Protein AF-A0A345YHT8-F1 (afdb_monomer)

Sequence (65 aa):
MEAHFYTDKDVARRLNFSPSWVRGQRHKRKSGLPHFLN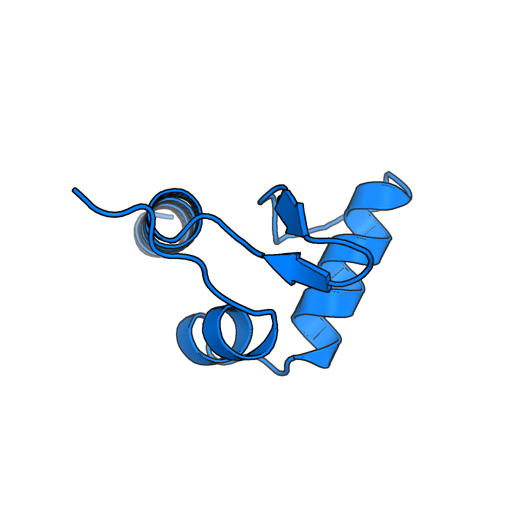IEPRYIGSNPRYVATEVEAFIAAIEAA

Radius of gyration: 11.51 Å; Cα contacts (8 Å, |Δi|>4): 69; chains: 1; bounding box: 34×23×32 Å

Solvent-accessible surface area (backbone atoms only — not comparable to full-atom values): 3892 Å² total; per-residue (Å²): 131,82,90,52,67,32,42,52,61,53,53,11,59,74,71,75,50,52,44,67,54,46,53,49,24,51,51,25,49,76,69,74,42,92,57,81,66,90,69,80,60,49,65,64,80,92,45,60,29,31,52,41,70,62,52,52,52,51,51,54,54,59,76,75,105

Structure (mmCIF, N/CA/C/O backbone):
data_AF-A0A345YHT8-F1
#
_entry.id   AF-A0A345YHT8-F1
#
loop_
_atom_site.group_PDB
_atom_site.id
_atom_site.type_symbol
_atom_site.label_atom_id
_atom_site.label_alt_id
_atom_site.label_comp_id
_atom_site.label_asym_id
_atom_site.label_entity_id
_atom_site.label_seq_id
_atom_site.pdbx_PDB_ins_code
_atom_site.Cartn_x
_atom_site.Cartn_y
_atom_site.Cartn_z
_atom_site.occupancy
_atom_site.B_iso_or_equiv
_atom_site.auth_seq_id
_atom_site.auth_comp_id
_atom_site.auth_asym_id
_atom_site.auth_atom_id
_atom_site.pdbx_PDB_model_num
ATOM 1 N N . MET A 1 1 ? -0.285 -13.365 -19.003 1.00 53.25 1 MET A N 1
ATOM 2 C CA . MET A 1 1 ? -0.781 -12.024 -18.635 1.00 53.25 1 MET A CA 1
ATOM 3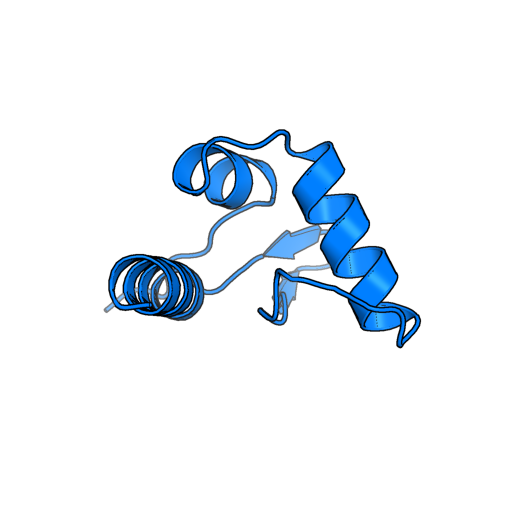 C C . MET A 1 1 ? 0.397 -11.292 -18.022 1.00 53.25 1 MET A C 1
ATOM 5 O O . MET A 1 1 ? 1.004 -11.843 -17.112 1.00 53.25 1 MET A O 1
ATOM 9 N N . GLU A 1 2 ? 0.820 -10.171 -18.598 1.00 55.59 2 GLU A N 1
ATOM 10 C CA . GLU A 1 2 ? 1.983 -9.425 -18.103 1.00 55.59 2 GLU A CA 1
ATOM 11 C C . GLU A 1 2 ? 1.724 -8.943 -16.669 1.00 55.59 2 GLU A C 1
ATOM 13 O O . GLU A 1 2 ? 0.627 -8.472 -16.360 1.00 55.59 2 GLU A O 1
ATOM 18 N N . ALA A 1 3 ? 2.708 -9.092 -15.781 1.00 70.62 3 ALA A N 1
ATOM 19 C CA . ALA A 1 3 ? 2.586 -8.621 -14.408 1.00 70.62 3 ALA A CA 1
ATOM 20 C C . ALA A 1 3 ? 2.583 -7.086 -14.404 1.00 70.62 3 ALA A C 1
ATOM 22 O O . ALA A 1 3 ? 3.629 -6.445 -14.505 1.00 70.62 3 ALA A O 1
ATOM 23 N N . HIS A 1 4 ? 1.392 -6.497 -14.318 1.00 90.56 4 HIS A N 1
ATOM 24 C CA . HIS A 1 4 ? 1.231 -5.056 -14.203 1.00 90.56 4 HIS A CA 1
ATOM 25 C C . HIS A 1 4 ? 1.456 -4.614 -12.754 1.00 90.56 4 HIS A C 1
ATOM 27 O O . HIS A 1 4 ? 0.947 -5.232 -11.814 1.00 90.56 4 HIS A O 1
ATOM 33 N N . PHE A 1 5 ? 2.212 -3.532 -12.573 1.00 95.50 5 PHE A N 1
ATOM 34 C CA . PHE A 1 5 ? 2.528 -2.984 -11.260 1.00 95.50 5 PHE A CA 1
ATOM 35 C C . PHE A 1 5 ? 2.037 -1.548 -11.123 1.00 95.50 5 PHE A C 1
ATOM 37 O O . PHE A 1 5 ? 2.262 -0.719 -12.002 1.00 95.50 5 PHE A O 1
ATOM 44 N N . TYR A 1 6 ? 1.470 -1.230 -9.963 1.00 96.94 6 TYR A N 1
ATOM 45 C CA . TYR A 1 6 ? 1.114 0.126 -9.572 1.00 96.94 6 TYR A CA 1
ATOM 46 C C . TYR A 1 6 ? 2.202 0.783 -8.734 1.00 96.94 6 TYR A C 1
ATOM 48 O O . TYR A 1 6 ? 2.872 0.152 -7.910 1.00 96.94 6 TYR A O 1
ATOM 56 N N . THR A 1 7 ? 2.362 2.088 -8.924 1.00 97.25 7 THR A N 1
ATOM 57 C CA . THR A 1 7 ? 3.142 2.938 -8.025 1.00 97.25 7 THR A CA 1
ATOM 58 C C . THR A 1 7 ? 2.283 3.423 -6.855 1.00 97.25 7 THR A C 1
ATOM 60 O O . THR A 1 7 ? 1.057 3.320 -6.887 1.00 97.25 7 THR A O 1
ATOM 63 N N . ASP A 1 8 ? 2.906 4.045 -5.846 1.00 97.12 8 ASP A N 1
ATOM 64 C CA . ASP A 1 8 ? 2.176 4.747 -4.776 1.00 97.12 8 ASP A CA 1
ATOM 65 C C . ASP A 1 8 ? 1.146 5.749 -5.338 1.00 97.12 8 ASP A C 1
ATOM 67 O O . ASP A 1 8 ? 0.070 5.908 -4.766 1.00 97.12 8 ASP A O 1
ATOM 71 N N . LYS A 1 9 ? 1.456 6.419 -6.462 1.00 97.94 9 LYS A N 1
ATOM 72 C CA . LYS A 1 9 ? 0.549 7.390 -7.095 1.00 97.94 9 LYS A CA 1
ATOM 73 C C . LYS A 1 9 ? -0.667 6.715 -7.722 1.00 97.94 9 LYS A C 1
ATOM 75 O O . LYS A 1 9 ? -1.760 7.265 -7.645 1.00 97.94 9 LYS A O 1
ATOM 80 N N . ASP A 1 10 ? -0.485 5.549 -8.329 1.00 97.81 10 ASP A N 1
ATOM 81 C CA . ASP A 1 10 ? -1.576 4.839 -9.001 1.00 97.81 10 ASP A CA 1
ATOM 82 C C . ASP A 1 10 ? -2.522 4.200 -7.985 1.00 97.81 10 ASP A C 1
ATOM 84 O O . ASP A 1 10 ? -3.736 4.328 -8.125 1.00 97.81 10 ASP A O 1
ATOM 88 N N . VAL A 1 11 ? -1.977 3.604 -6.916 1.00 97.50 11 VAL A N 1
ATOM 89 C CA . VAL A 1 11 ? -2.774 3.108 -5.781 1.00 97.50 11 VAL A CA 1
ATOM 90 C C . VAL A 1 11 ? -3.565 4.249 -5.142 1.00 97.50 11 VAL A C 1
ATOM 92 O O . VAL A 1 11 ? -4.766 4.122 -4.921 1.00 97.50 11 VAL A O 1
ATOM 95 N N . ALA A 1 12 ? -2.912 5.389 -4.896 1.00 97.88 12 ALA A N 1
ATOM 96 C CA . ALA A 1 12 ? -3.567 6.561 -4.326 1.00 97.88 12 ALA A CA 1
ATOM 97 C C . ALA A 1 12 ? 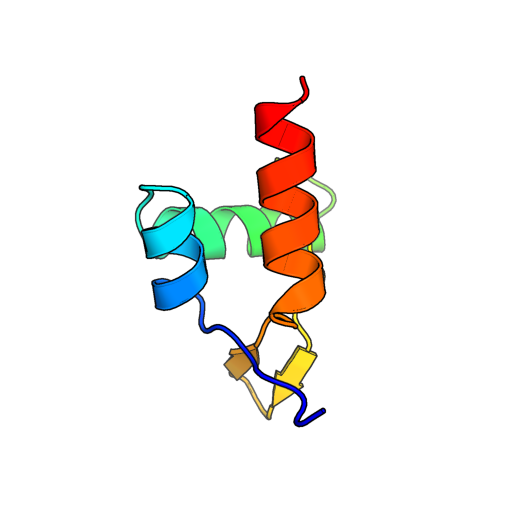-4.714 7.069 -5.211 1.00 97.88 12 ALA A C 1
ATOM 99 O O . ALA A 1 12 ? -5.798 7.341 -4.703 1.00 97.88 12 ALA A O 1
ATOM 100 N N . ARG A 1 13 ? -4.498 7.137 -6.533 1.00 97.88 13 ARG A N 1
ATOM 101 C CA . ARG A 1 13 ? -5.523 7.562 -7.493 1.00 97.88 13 ARG A CA 1
ATOM 102 C C . ARG A 1 13 ? -6.744 6.645 -7.467 1.00 97.88 13 ARG A C 1
ATOM 104 O O . ARG A 1 13 ? -7.857 7.153 -7.481 1.00 97.88 13 ARG A O 1
ATOM 111 N N . ARG A 1 14 ? -6.549 5.325 -7.406 1.00 96.0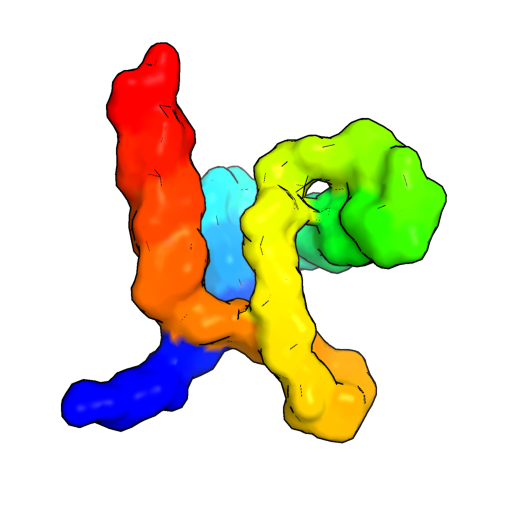6 14 ARG A N 1
ATOM 112 C CA . ARG A 1 14 ? -7.668 4.370 -7.360 1.00 96.06 14 ARG A CA 1
ATOM 113 C C . ARG A 1 14 ? -8.499 4.465 -6.092 1.00 96.06 14 ARG A C 1
ATOM 115 O O . ARG A 1 14 ? -9.713 4.376 -6.161 1.00 96.06 14 ARG A O 1
ATOM 122 N N . LEU A 1 15 ? -7.846 4.672 -4.954 1.00 95.12 15 LEU A N 1
ATOM 123 C CA . LEU A 1 15 ? -8.526 4.793 -3.665 1.00 95.12 15 LEU A CA 1
ATOM 124 C C . LEU A 1 15 ? -9.010 6.224 -3.372 1.00 95.12 15 LEU A C 1
ATOM 126 O O . LEU A 1 15 ? -9.482 6.489 -2.273 1.00 95.12 15 LEU A O 1
ATOM 130 N N . ASN A 1 16 ? -8.854 7.157 -4.319 1.00 96.06 16 ASN A N 1
ATOM 131 C CA . ASN A 1 16 ? -9.156 8.580 -4.147 1.00 96.06 16 ASN A CA 1
ATOM 132 C C . ASN A 1 16 ? -8.476 9.219 -2.911 1.00 96.06 16 ASN A C 1
ATOM 134 O O . ASN A 1 16 ? -9.053 10.045 -2.204 1.00 96.06 16 ASN A O 1
ATOM 138 N N . PHE A 1 17 ? -7.221 8.841 -2.653 1.00 96.69 17 PHE A N 1
ATOM 139 C CA . PHE A 1 17 ? -6.384 9.393 -1.585 1.00 96.69 17 PHE A CA 1
ATOM 140 C C . PHE A 1 17 ? -5.133 10.082 -2.139 1.00 96.69 17 PHE A C 1
ATOM 142 O O . PHE A 1 17 ? -4.829 10.064 -3.332 1.00 96.69 17 PHE A O 1
ATOM 149 N N . SER A 1 18 ? -4.355 10.689 -1.244 1.00 98.00 18 SER A N 1
ATOM 150 C CA . SER A 1 18 ? -3.049 11.248 -1.579 1.00 98.00 18 SER A CA 1
ATOM 151 C C . SER A 1 18 ? -1.947 10.171 -1.583 1.00 98.00 18 SER A C 1
ATOM 153 O O . SER A 1 18 ? -1.987 9.220 -0.797 1.00 98.00 18 SER A O 1
ATOM 155 N N . PRO A 1 19 ? -0.873 10.328 -2.383 1.00 98.00 19 PRO A N 1
ATOM 156 C CA . PRO A 1 19 ? 0.278 9.423 -2.318 1.00 98.00 19 PRO A CA 1
ATOM 157 C C . PRO A 1 19 ? 0.954 9.389 -0.938 1.00 98.00 19 PRO A C 1
ATOM 159 O O . PRO A 1 19 ? 1.533 8.374 -0.558 1.00 98.00 19 PRO A O 1
ATOM 162 N N . SER A 1 20 ? 0.889 10.482 -0.163 1.00 97.94 20 SER A N 1
ATOM 163 C CA . SER A 1 20 ? 1.414 10.510 1.209 1.00 97.94 20 SER A CA 1
ATOM 164 C C . SER A 1 20 ? 0.642 9.581 2.142 1.00 97.94 20 SER A C 1
ATOM 166 O O . SER A 1 20 ? 1.270 8.960 2.999 1.00 97.94 20 SER A O 1
ATOM 168 N N . TRP A 1 21 ? -0.669 9.419 1.941 1.00 98.12 21 TRP A N 1
ATOM 169 C CA . TRP A 1 21 ? -1.467 8.444 2.678 1.00 98.12 21 TRP A CA 1
ATOM 170 C C . TRP A 1 21 ? -0.963 7.018 2.425 1.00 98.12 21 TRP A C 1
ATOM 172 O O . TRP A 1 21 ? -0.663 6.313 3.385 1.00 98.12 21 TRP A O 1
ATOM 182 N N . VAL A 1 22 ? -0.738 6.626 1.163 1.00 97.94 22 VAL A N 1
ATOM 183 C CA . VAL A 1 22 ? -0.211 5.289 0.805 1.00 97.94 22 VAL A CA 1
ATOM 184 C C . VAL A 1 22 ? 1.153 5.034 1.454 1.00 97.94 22 VAL A C 1
ATOM 186 O O . VAL A 1 22 ? 1.379 3.981 2.055 1.00 97.94 22 VAL A O 1
ATOM 189 N N . ARG A 1 23 ? 2.058 6.024 1.414 1.00 97.56 23 ARG A N 1
ATOM 190 C CA . ARG A 1 23 ? 3.358 5.946 2.105 1.00 97.56 23 ARG A CA 1
ATOM 191 C C . ARG A 1 23 ? 3.201 5.773 3.614 1.00 97.56 23 ARG A C 1
ATOM 193 O O . ARG A 1 23 ? 3.906 4.960 4.208 1.00 97.56 23 ARG A O 1
ATOM 200 N N . GLY A 1 24 ? 2.277 6.520 4.215 1.00 97.88 24 GLY A N 1
ATOM 201 C CA . GLY A 1 24 ? 1.956 6.429 5.635 1.00 97.88 24 GLY A CA 1
ATOM 202 C C . GLY A 1 24 ? 1.438 5.046 6.017 1.00 97.88 24 GLY A C 1
ATOM 203 O O . GLY A 1 24 ? 1.910 4.476 6.995 1.00 97.88 24 GLY A O 1
ATOM 204 N N . GLN A 1 25 ? 0.538 4.466 5.222 1.00 97.69 25 GLN A N 1
ATOM 205 C CA . GLN A 1 25 ? 0.038 3.111 5.462 1.00 97.69 25 GLN A CA 1
ATOM 206 C C . GLN A 1 25 ? 1.146 2.063 5.359 1.00 97.69 25 GLN A C 1
ATOM 208 O O . GLN A 1 25 ? 1.271 1.216 6.239 1.00 97.69 25 GLN A O 1
ATOM 213 N N . ARG A 1 26 ? 2.009 2.158 4.341 1.00 97.12 26 ARG A N 1
ATOM 214 C CA . ARG A 1 26 ? 3.165 1.263 4.204 1.00 97.12 26 ARG A CA 1
ATOM 215 C C . ARG A 1 26 ? 4.112 1.361 5.400 1.00 97.12 26 ARG A C 1
ATOM 217 O O . ARG A 1 26 ? 4.582 0.337 5.888 1.00 97.12 26 ARG A O 1
ATOM 224 N N . HIS A 1 27 ? 4.391 2.576 5.875 1.00 96.56 27 HIS A N 1
ATOM 225 C CA . HIS A 1 27 ? 5.201 2.775 7.076 1.00 96.56 27 HIS A CA 1
ATOM 226 C C . HIS A 1 27 ? 4.539 2.140 8.303 1.00 96.56 27 HIS A C 1
ATOM 228 O O . HIS A 1 27 ? 5.187 1.370 9.002 1.00 96.56 27 HIS A O 1
ATOM 234 N N . LYS A 1 28 ? 3.245 2.402 8.527 1.00 97.75 28 LYS A N 1
ATOM 235 C CA . LYS A 1 28 ? 2.489 1.814 9.640 1.00 97.75 28 LYS A CA 1
ATOM 236 C C . LYS A 1 28 ? 2.521 0.287 9.601 1.00 97.75 28 LYS A C 1
ATOM 238 O O . LYS A 1 28 ? 2.844 -0.313 10.619 1.00 97.75 28 LYS A O 1
ATOM 243 N N . ARG A 1 29 ? 2.305 -0.326 8.431 1.00 96.38 29 ARG A N 1
ATOM 244 C CA . ARG A 1 29 ? 2.407 -1.782 8.249 1.00 96.38 29 ARG A CA 1
ATOM 245 C C . ARG A 1 29 ? 3.787 -2.309 8.632 1.00 96.38 29 ARG A C 1
ATOM 247 O O . ARG A 1 29 ? 3.883 -3.216 9.450 1.00 96.38 29 ARG A O 1
ATOM 254 N N . LYS A 1 30 ? 4.858 -1.709 8.097 1.00 94.88 30 LYS A N 1
ATOM 255 C CA . LYS A 1 30 ? 6.243 -2.103 8.416 1.00 94.88 30 LYS A CA 1
ATOM 256 C C . LYS A 1 30 ? 6.555 -1.984 9.915 1.00 94.88 30 LYS A C 1
ATOM 258 O O . LYS A 1 30 ? 7.336 -2.772 10.433 1.00 94.88 30 LYS A O 1
ATOM 263 N N . SER A 1 31 ? 5.953 -1.009 10.590 1.00 96.56 31 SER A N 1
ATOM 264 C CA . SER A 1 31 ? 6.137 -0.755 12.022 1.00 96.56 31 SER A CA 1
ATOM 265 C C . SER A 1 31 ? 5.176 -1.548 12.922 1.00 96.56 31 SER A C 1
ATOM 267 O O . SER A 1 31 ? 5.171 -1.318 14.127 1.00 96.56 31 SER A O 1
ATOM 269 N N . GLY 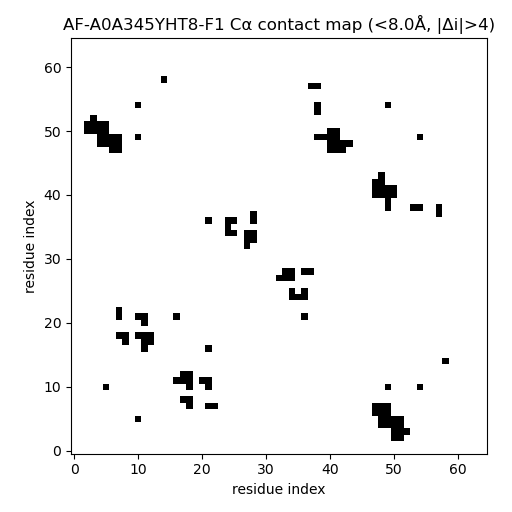A 1 32 ? 4.332 -2.432 12.372 1.00 95.81 32 GLY A N 1
ATOM 270 C CA . GLY A 1 32 ? 3.330 -3.177 13.148 1.00 95.81 32 GLY A CA 1
ATOM 271 C C . GLY A 1 32 ? 2.225 -2.302 13.754 1.00 95.81 32 GLY A C 1
ATOM 272 O O . GLY A 1 32 ? 1.535 -2.720 14.679 1.00 95.81 32 GLY A O 1
ATOM 273 N N . LEU A 1 33 ? 2.057 -1.076 13.254 1.00 97.38 33 LEU A N 1
ATOM 274 C CA . LEU A 1 33 ? 1.029 -0.145 13.704 1.00 97.38 33 LEU A CA 1
ATOM 275 C C . LEU A 1 33 ? -0.303 -0.419 12.987 1.00 97.38 33 LEU A C 1
ATOM 277 O O . LEU A 1 33 ? -0.299 -0.945 11.866 1.00 97.38 33 LEU A O 1
ATOM 281 N N . PRO A 1 34 ? -1.444 0.002 13.569 1.00 97.31 34 PRO A N 1
ATOM 282 C CA . PRO A 1 34 ? -2.739 -0.076 12.903 1.00 97.31 34 PRO A CA 1
ATOM 283 C C . PRO A 1 34 ? -2.702 0.592 11.525 1.00 97.31 34 PRO A C 1
ATOM 285 O O . PRO A 1 34 ? -2.371 1.774 11.396 1.00 97.31 34 PRO A O 1
ATOM 288 N N . HIS A 1 35 ? -3.029 -0.172 10.490 1.00 96.56 35 HIS A N 1
ATOM 289 C CA . HIS A 1 35 ? -3.012 0.253 9.096 1.00 96.56 35 HIS A CA 1
ATOM 290 C C . HIS A 1 35 ? -4.219 -0.331 8.366 1.00 96.56 35 HIS A C 1
ATOM 292 O O . HIS A 1 35 ? -4.749 -1.368 8.750 1.00 96.56 35 HIS A O 1
ATOM 298 N N . PHE A 1 36 ? -4.647 0.361 7.317 1.00 95.44 36 PHE A N 1
ATOM 299 C CA . PHE A 1 36 ? -5.786 -0.035 6.495 1.00 95.44 36 PHE A CA 1
ATOM 300 C C . PHE A 1 36 ? -5.336 -0.690 5.185 1.00 95.44 36 PHE A C 1
ATOM 302 O O . PHE A 1 36 ? -5.890 -1.698 4.766 1.00 95.44 36 PHE A O 1
ATOM 309 N N . LEU A 1 37 ? -4.291 -0.149 4.546 1.00 95.50 37 LEU A N 1
ATOM 310 C CA . LEU A 1 37 ? -3.761 -0.705 3.299 1.00 95.50 37 LEU A CA 1
ATOM 311 C C . LEU A 1 37 ? -2.914 -1.952 3.587 1.00 95.50 37 LEU A C 1
ATOM 313 O O . LEU A 1 37 ? -1.710 -1.851 3.847 1.00 95.50 37 LEU A O 1
ATOM 317 N N . ASN A 1 38 ? -3.542 -3.122 3.512 1.00 94.38 38 ASN A N 1
ATOM 318 C CA . ASN A 1 38 ? -2.904 -4.413 3.760 1.00 94.38 38 ASN A CA 1
ATOM 319 C C . ASN A 1 38 ? -2.411 -5.080 2.461 1.00 94.38 38 ASN A C 1
ATOM 321 O O . ASN 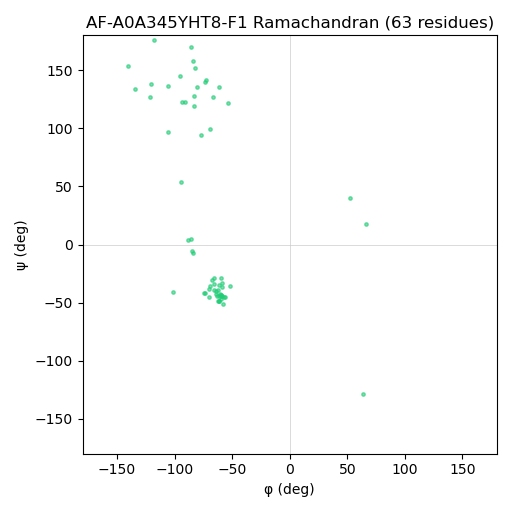A 1 38 ? -2.776 -6.206 2.142 1.00 94.38 38 ASN A O 1
ATOM 325 N N . ILE A 1 39 ? -1.605 -4.350 1.685 1.00 95.25 39 ILE A N 1
ATOM 326 C CA . ILE A 1 39 ? -0.989 -4.851 0.446 1.00 95.25 39 ILE A CA 1
ATOM 327 C C . ILE A 1 39 ? 0.528 -4.742 0.567 1.00 95.25 39 ILE A C 1
ATOM 329 O O . ILE A 1 39 ? 1.062 -3.659 0.849 1.00 95.25 39 ILE A O 1
ATOM 333 N N . GLU A 1 40 ? 1.234 -5.846 0.337 1.00 93.75 40 GLU A N 1
ATOM 334 C CA . GLU A 1 40 ? 2.694 -5.882 0.397 1.00 93.75 40 GLU A CA 1
ATOM 335 C C . GLU A 1 40 ? 3.304 -5.401 -0.937 1.00 93.75 40 GLU A C 1
ATOM 337 O O . GLU A 1 40 ? 3.071 -6.005 -1.982 1.00 93.75 40 GLU A O 1
ATOM 342 N N . PRO A 1 41 ? 4.101 -4.318 -0.952 1.00 95.62 41 PRO A N 1
ATOM 343 C CA . PRO A 1 41 ? 4.813 -3.889 -2.134 1.00 95.62 41 PRO A CA 1
ATOM 344 C C . PRO A 1 41 ? 5.971 -4.842 -2.433 1.00 95.62 41 PRO A C 1
ATOM 346 O O . PRO A 1 41 ? 6.732 -5.255 -1.559 1.00 95.62 41 PRO A O 1
ATOM 349 N N . ARG A 1 42 ? 6.178 -5.098 -3.717 1.00 95.25 42 ARG A N 1
ATOM 350 C CA . ARG A 1 42 ? 7.415 -5.635 -4.272 1.00 95.25 42 ARG A CA 1
ATOM 351 C C . ARG A 1 42 ? 8.385 -4.479 -4.487 1.00 95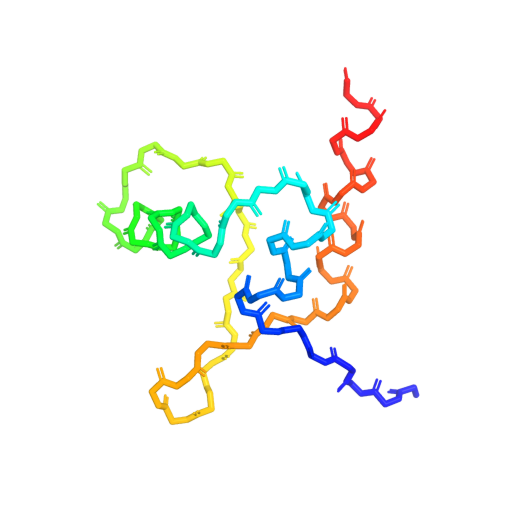.25 42 ARG A C 1
ATOM 353 O O . ARG A 1 42 ? 8.040 -3.466 -5.093 1.00 95.25 42 ARG A O 1
ATOM 360 N N . TYR A 1 43 ? 9.594 -4.606 -3.963 1.00 94.69 43 TYR A N 1
ATOM 361 C CA . TYR A 1 43 ? 10.615 -3.575 -4.103 1.00 94.69 43 TYR A CA 1
ATOM 362 C C . TYR A 1 43 ? 11.456 -3.826 -5.354 1.00 94.69 43 TYR A C 1
ATOM 364 O O . TYR A 1 43 ? 12.067 -4.882 -5.493 1.00 94.69 43 TYR A O 1
ATOM 372 N N . ILE A 1 44 ? 11.502 -2.837 -6.249 1.00 92.19 44 ILE A N 1
ATOM 373 C CA . ILE A 1 44 ? 12.460 -2.784 -7.360 1.00 92.19 44 ILE A CA 1
ATOM 374 C C . ILE A 1 44 ? 13.496 -1.723 -6.984 1.00 92.19 44 ILE A C 1
ATOM 376 O O . ILE A 1 44 ? 13.255 -0.518 -7.107 1.00 92.19 44 ILE A O 1
ATOM 380 N N . GLY A 1 45 ? 14.621 -2.173 -6.423 1.00 93.88 45 GLY A N 1
ATOM 381 C CA . GLY A 1 45 ? 15.550 -1.298 -5.707 1.00 93.88 45 GLY A CA 1
ATOM 382 C C . GLY A 1 45 ? 14.885 -0.689 -4.467 1.00 93.88 45 GLY A C 1
ATOM 383 O O . GLY A 1 45 ? 14.278 -1.396 -3.668 1.00 93.88 45 GLY A O 1
ATOM 384 N N . SER A 1 46 ? 14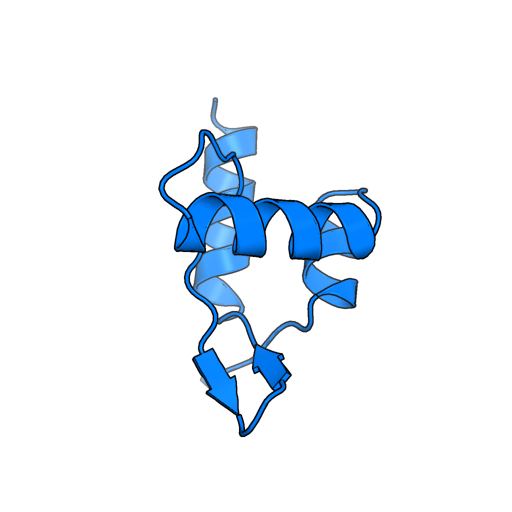.955 0.634 -4.314 1.00 92.06 46 SER A N 1
ATOM 385 C CA . SER A 1 46 ? 14.289 1.367 -3.223 1.00 92.06 46 SER A CA 1
ATOM 386 C C . SER A 1 46 ? 12.823 1.715 -3.513 1.00 92.06 46 SER A C 1
ATOM 388 O O . SER A 1 46 ? 12.124 2.243 -2.643 1.00 92.06 46 SER A O 1
ATOM 390 N N . ASN A 1 47 ? 12.339 1.428 -4.724 1.00 94.75 47 ASN A N 1
ATOM 391 C CA . ASN A 1 47 ? 11.0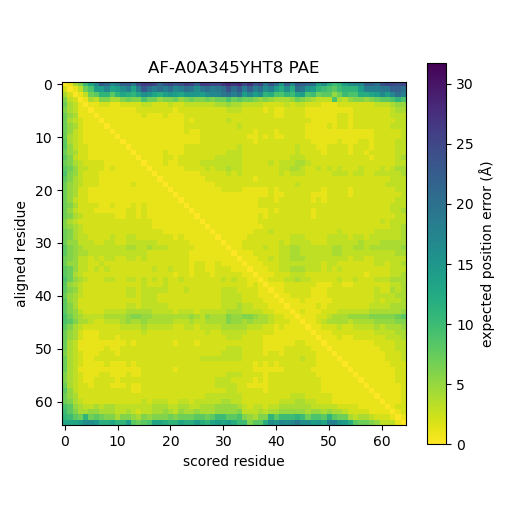25 1.857 -5.177 1.00 94.75 47 ASN A CA 1
ATOM 392 C C . ASN A 1 47 ? 9.958 0.784 -4.910 1.00 94.75 47 ASN A C 1
ATOM 394 O O . ASN A 1 47 ? 10.071 -0.323 -5.443 1.00 94.75 47 ASN A O 1
ATOM 398 N N . PRO A 1 48 ? 8.886 1.101 -4.160 1.00 96.75 48 PRO A N 1
ATOM 399 C CA . PRO A 1 48 ? 7.777 0.178 -3.959 1.00 96.75 48 PRO A CA 1
ATOM 400 C C . PRO A 1 48 ? 6.920 0.064 -5.228 1.00 96.75 48 PRO A C 1
ATOM 402 O O . PRO A 1 48 ? 6.639 1.061 -5.910 1.00 96.75 48 PRO A O 1
ATOM 405 N N . ARG A 1 49 ? 6.490 -1.159 -5.531 1.00 97.19 49 ARG A N 1
ATOM 406 C CA . ARG A 1 49 ? 5.562 -1.513 -6.607 1.00 97.19 49 ARG A CA 1
ATOM 407 C C . ARG A 1 49 ? 4.517 -2.483 -6.076 1.00 97.19 49 ARG A C 1
ATOM 409 O O . ARG A 1 49 ? 4.869 -3.440 -5.404 1.00 97.19 49 ARG A O 1
ATOM 416 N N . TYR A 1 50 ? 3.248 -2.256 -6.372 1.00 96.94 50 TYR A N 1
ATOM 417 C CA . TYR A 1 50 ? 2.158 -3.129 -5.928 1.00 96.94 50 TYR A CA 1
ATOM 418 C C . TYR A 1 50 ? 1.667 -3.947 -7.106 1.00 96.94 50 TYR A C 1
ATOM 420 O O . TYR A 1 50 ? 1.524 -3.401 -8.199 1.00 96.94 50 TYR A O 1
ATOM 428 N N . VAL A 1 51 ? 1.424 -5.240 -6.908 1.00 95.88 51 VAL A N 1
ATOM 429 C CA . VAL A 1 51 ? 0.873 -6.082 -7.972 1.00 95.88 51 VAL A CA 1
ATOM 430 C C . VAL A 1 51 ? -0.543 -5.600 -8.263 1.00 95.88 51 VAL A C 1
ATOM 432 O O . VAL A 1 51 ? -1.352 -5.473 -7.346 1.00 95.88 51 VAL A O 1
ATOM 435 N N . ALA A 1 52 ? -0.846 -5.310 -9.527 1.00 95.69 52 ALA A N 1
ATOM 436 C CA . ALA A 1 52 ? -2.119 -4.705 -9.895 1.00 95.69 52 ALA A CA 1
ATOM 437 C C . ALA A 1 52 ? -3.317 -5.529 -9.415 1.00 95.69 52 ALA A C 1
ATOM 439 O O . ALA A 1 52 ? -4.225 -4.982 -8.800 1.00 95.69 52 ALA A O 1
ATOM 440 N N . THR A 1 53 ? -3.271 -6.848 -9.606 1.00 95.62 53 THR A N 1
ATOM 441 C CA . THR A 1 53 ? -4.337 -7.767 -9.188 1.00 95.62 53 THR A CA 1
ATOM 442 C C . THR A 1 53 ? -4.572 -7.773 -7.678 1.00 95.62 53 THR A C 1
ATOM 444 O O . THR A 1 53 ? -5.716 -7.883 -7.255 1.00 95.62 53 THR A O 1
ATOM 447 N N . GLU A 1 54 ? -3.527 -7.614 -6.860 1.00 96.38 54 GLU A N 1
ATOM 448 C CA . GLU A 1 54 ? -3.665 -7.514 -5.399 1.00 96.38 54 GLU A CA 1
ATOM 449 C C . GLU A 1 54 ? -4.343 -6.191 -4.996 1.00 96.38 54 GLU A C 1
ATOM 451 O O . GLU A 1 54 ? -5.150 -6.161 -4.069 1.00 96.38 54 GLU A O 1
ATOM 456 N N . VAL A 1 55 ? -4.060 -5.101 -5.719 1.00 96.56 55 VAL A N 1
ATOM 457 C CA . VAL A 1 55 ? -4.690 -3.791 -5.487 1.00 96.56 55 VAL A CA 1
ATOM 458 C C . VAL A 1 55 ? -6.154 -3.783 -5.900 1.00 96.56 55 VAL A C 1
ATOM 460 O O . VAL A 1 55 ? -6.980 -3.311 -5.124 1.00 96.56 55 VAL A O 1
ATOM 463 N N . GLU A 1 56 ? -6.491 -4.325 -7.070 1.00 95.62 56 GLU A N 1
ATOM 464 C CA . GLU A 1 56 ? -7.896 -4.418 -7.487 1.00 95.62 56 GLU A CA 1
ATOM 465 C C . GLU A 1 56 ? -8.697 -5.336 -6.550 1.00 95.62 56 GLU A C 1
ATOM 467 O O . GLU A 1 56 ? -9.811 -4.994 -6.166 1.00 95.62 56 GLU A O 1
ATOM 472 N N . ALA A 1 57 ? -8.120 -6.463 -6.111 1.00 95.56 57 ALA A N 1
ATOM 473 C CA . ALA A 1 57 ? -8.773 -7.356 -5.152 1.00 95.56 57 ALA A CA 1
ATOM 474 C C . ALA A 1 57 ? -9.037 -6.669 -3.803 1.00 95.56 57 ALA A C 1
ATOM 476 O O . ALA A 1 57 ? -10.095 -6.860 -3.207 1.00 95.56 57 ALA A O 1
ATOM 477 N N . PHE A 1 58 ? -8.100 -5.843 -3.331 1.00 95.88 58 PHE A N 1
ATOM 478 C CA . PHE A 1 58 ? -8.283 -5.050 -2.118 1.00 95.88 58 PHE A CA 1
ATOM 479 C C . PHE A 1 58 ? -9.408 -4.016 -2.261 1.00 95.88 58 PHE A C 1
ATOM 481 O O . PHE A 1 58 ? -10.211 -3.870 -1.346 1.00 95.88 58 PHE A O 1
ATOM 488 N N . ILE A 1 59 ? -9.490 -3.322 -3.400 1.00 95.50 59 ILE A N 1
ATOM 489 C CA . ILE A 1 59 ? -10.563 -2.351 -3.670 1.00 95.50 59 ILE A CA 1
ATOM 490 C C . ILE A 1 59 ? -11.921 -3.054 -3.692 1.00 95.50 59 ILE A C 1
ATOM 492 O O . ILE A 1 59 ? -12.826 -2.637 -2.976 1.00 95.50 59 ILE A O 1
ATOM 496 N N . ALA A 1 60 ? -12.033 -4.164 -4.424 1.00 96.06 60 ALA A N 1
ATOM 497 C CA . ALA A 1 60 ? -13.265 -4.946 -4.491 1.00 96.06 60 ALA A CA 1
ATOM 498 C C . ALA A 1 60 ? -13.712 -5.453 -3.107 1.00 96.06 60 ALA A C 1
ATOM 500 O O . ALA A 1 60 ? -14.903 -5.481 -2.809 1.00 96.06 60 ALA A O 1
ATOM 501 N N . ALA A 1 61 ? -12.765 -5.817 -2.235 1.00 95.25 61 ALA A N 1
ATOM 502 C CA . ALA A 1 61 ? -13.071 -6.219 -0.864 1.00 95.25 61 ALA A CA 1
ATOM 503 C C . ALA A 1 61 ? -13.616 -5.066 -0.001 1.00 95.25 61 ALA A C 1
ATOM 505 O O . ALA A 1 61 ? -14.412 -5.322 0.895 1.00 95.25 61 ALA A O 1
ATOM 506 N N . ILE A 1 62 ? -13.208 -3.818 -0.261 1.00 92.94 62 ILE A N 1
ATOM 507 C CA . ILE A 1 62 ? -13.757 -2.631 0.417 1.00 92.94 62 ILE A CA 1
ATOM 508 C C . ILE A 1 62 ? -15.159 -2.318 -0.098 1.00 92.94 62 ILE A C 1
ATOM 510 O O . ILE A 1 62 ? -16.026 -1.977 0.692 1.00 92.94 62 ILE A O 1
ATOM 514 N N . GLU A 1 63 ? -15.385 -2.422 -1.407 1.00 90.94 63 GLU A N 1
ATOM 515 C CA . GLU A 1 63 ? -16.698 -2.160 -2.013 1.00 90.94 63 GLU A CA 1
ATOM 516 C C . GLU A 1 63 ? -17.764 -3.173 -1.575 1.00 90.94 63 GLU A C 1
ATOM 518 O O . GLU A 1 63 ? -18.948 -2.849 -1.542 1.00 90.94 63 GLU A O 1
ATOM 523 N N . ALA A 1 64 ? -17.345 -4.396 -1.247 1.00 89.00 64 ALA A N 1
ATOM 524 C CA . ALA A 1 64 ? -18.222 -5.457 -0.764 1.00 89.00 64 ALA A CA 1
ATOM 525 C C . ALA A 1 64 ? -18.502 -5.408 0.753 1.00 89.00 64 ALA A C 1
ATOM 527 O O . ALA A 1 64 ? -19.297 -6.222 1.230 1.00 89.00 64 ALA A O 1
ATOM 528 N N . ALA A 1 65 ? -17.833 -4.523 1.501 1.00 76.69 65 ALA A N 1
ATOM 529 C CA . ALA A 1 65 ? -17.942 -4.387 2.957 1.00 76.69 65 ALA A CA 1
ATOM 530 C C . ALA A 1 65 ? -18.921 -3.275 3.360 1.00 76.69 65 ALA A C 1
ATOM 532 O O . ALA A 1 65 ? -19.657 -3.495 4.349 1.00 76.69 65 ALA A O 1
#

Organism: NCBI:txid2182384

pLDDT: mean 93.94, std 8.25, range [53.25, 98.12]

Mean predicted aligned error: 3.07 Å

Secondary structure (DSSP, 8-state):
----EE-HHHHHHHTT--HHHHHHHHHHHHTT---S---PPEEETTEEEEEHHHHHHHHHHHHT-

Nearest PDB structures (foldseek):
  4ld5-assembly3_G  TM=4.672E-01  e=6.788E-01  Staphylococcus aureus
  4zzl-assembly1_A  TM=4.023E-01  e=5.174E-01  Pseudomonas aeruginosa
  5yhy-assembly1_A  TM=4.368E-01  e=1.338E+00  Lactococcus lactis subsp. lactis Il1403
  2nyx-assembly2_D  TM=3.933E-01  e=1.533E+00  Mycobacterium tuberculosis H37Rv
  4em0-assembly1_B  TM=3.934E-01  e=4.242E+00  Staphylococcus aureus subsp. aureus MRSA252

Foldseek 3Di:
DDFDWDFLCRLCVVVVHDSVLSVVQVVCVVVVHDHDPPFAFDDPDPGTIGGPVSSVVSVVVVVVD